Protein AF-A0A5K7YDQ1-F1 (afdb_monomer_lite)

Organism: NCBI:txid571177

Sequence (127 aa):
MKIPTFGQLYQPSHGSIDQVRGNPDLDEERIWSYDAVVEYRRDASHLIQFSLFRTDTRDPIVYGRGDDLVYRPINADRSWRHGVEAISVHPEIGKLGRDQGARKILPPHMDHGMSHRHMADIPRIKF

Structure (mmCIF, N/CA/C/O backbone):
data_AF-A0A5K7YDQ1-F1
#
_entry.id   AF-A0A5K7YDQ1-F1
#
loop_
_atom_site.group_PDB
_atom_site.id
_atom_site.type_symbol
_atom_site.l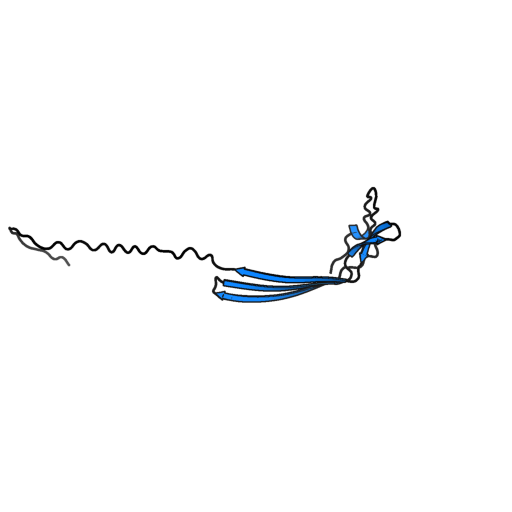abel_atom_id
_atom_site.label_alt_id
_atom_site.label_comp_id
_atom_site.label_asym_id
_atom_site.label_entity_id
_atom_site.label_seq_id
_atom_site.pdbx_PDB_ins_code
_atom_site.Cartn_x
_atom_site.Cartn_y
_atom_site.Cartn_z
_atom_site.occupancy
_atom_site.B_iso_or_equiv
_atom_site.auth_seq_id
_atom_site.auth_comp_id
_atom_site.auth_asym_id
_atom_site.auth_atom_id
_atom_site.pdbx_PDB_model_num
ATOM 1 N N . MET A 1 1 ? -3.662 6.529 -6.344 1.00 83.06 1 MET A N 1
ATOM 2 C CA . MET A 1 1 ? -2.884 6.432 -7.595 1.00 83.06 1 MET A CA 1
ATOM 3 C C . MET A 1 1 ? -1.422 6.632 -7.252 1.00 83.06 1 MET A C 1
ATOM 5 O O . MET A 1 1 ? -1.148 7.446 -6.375 1.00 83.06 1 MET A O 1
ATOM 9 N N . LYS A 1 2 ? -0.513 5.880 -7.869 1.00 92.06 2 LYS A N 1
ATOM 10 C CA . LYS A 1 2 ? 0.927 5.980 -7.628 1.00 92.06 2 LYS A CA 1
ATOM 11 C C . LYS A 1 2 ? 1.665 6.014 -8.964 1.00 92.06 2 LYS A C 1
ATOM 13 O O . LYS A 1 2 ? 1.524 5.113 -9.780 1.00 92.06 2 LYS A O 1
ATOM 18 N N . ILE A 1 3 ? 2.412 7.093 -9.170 1.00 92.88 3 ILE A N 1
ATOM 19 C CA . ILE A 1 3 ? 3.154 7.368 -10.403 1.00 92.88 3 ILE A CA 1
ATOM 20 C C . ILE A 1 3 ? 4.478 6.588 -10.362 1.00 92.88 3 ILE A C 1
ATOM 22 O O . ILE A 1 3 ? 5.077 6.497 -9.279 1.00 92.88 3 ILE A O 1
ATOM 26 N N . PRO A 1 4 ? 4.955 6.040 -11.496 1.00 92.94 4 PRO A N 1
ATOM 27 C CA . PRO A 1 4 ? 6.282 5.450 -11.575 1.00 92.94 4 PRO A CA 1
ATOM 28 C C . PRO A 1 4 ? 7.355 6.430 -11.099 1.00 92.94 4 PRO A C 1
ATOM 30 O O . PRO A 1 4 ? 7.358 7.618 -11.425 1.00 92.94 4 PRO A O 1
ATOM 33 N N . THR A 1 5 ? 8.297 5.934 -10.311 1.00 91.12 5 THR A N 1
ATOM 34 C CA . THR A 1 5 ? 9.434 6.741 -9.862 1.00 91.12 5 THR A CA 1
ATOM 35 C C . THR A 1 5 ? 10.414 6.974 -11.014 1.00 91.12 5 THR A C 1
ATOM 37 O O . THR A 1 5 ? 10.529 6.146 -11.918 1.00 91.12 5 THR A O 1
ATOM 40 N N . PHE A 1 6 ? 11.195 8.059 -10.957 1.00 90.31 6 PHE A N 1
ATOM 41 C CA . PHE A 1 6 ? 12.250 8.327 -11.948 1.00 90.31 6 PHE A CA 1
ATOM 42 C C . PHE A 1 6 ? 13.200 7.132 -12.128 1.00 90.31 6 PHE A C 1
ATOM 44 O O . PHE A 1 6 ? 13.590 6.807 -13.247 1.00 90.31 6 PHE A O 1
ATOM 51 N N . GLY A 1 7 ? 13.519 6.438 -11.030 1.00 87.19 7 GLY A N 1
ATOM 52 C CA . GLY A 1 7 ? 14.345 5.236 -11.063 1.00 87.19 7 GLY A CA 1
ATOM 53 C C . GLY A 1 7 ? 13.714 4.101 -11.873 1.00 87.19 7 GLY A C 1
ATOM 54 O O . GLY A 1 7 ? 14.383 3.488 -12.698 1.00 87.19 7 GLY A O 1
ATOM 55 N N . GLN A 1 8 ? 12.410 3.875 -11.700 1.00 89.81 8 GLN A N 1
ATOM 56 C CA . GLN A 1 8 ? 11.668 2.860 -12.454 1.00 89.81 8 GLN A CA 1
ATOM 57 C C . GLN A 1 8 ? 11.582 3.187 -13.950 1.00 89.81 8 GLN A C 1
ATOM 59 O O . GL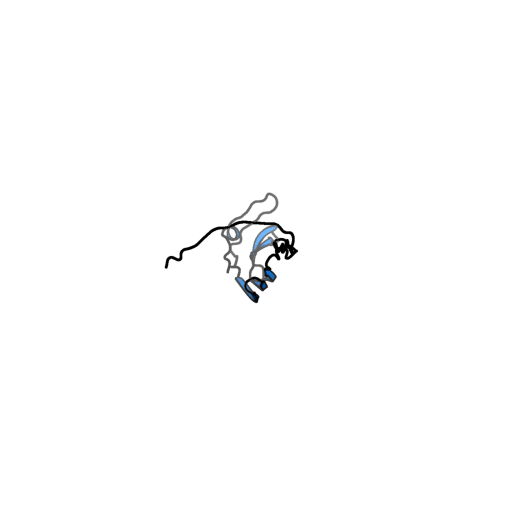N A 1 8 ? 11.617 2.275 -14.769 1.00 89.81 8 GLN A O 1
ATOM 64 N N . LEU A 1 9 ? 11.513 4.468 -14.315 1.00 91.00 9 LEU A N 1
ATOM 65 C CA . LEU A 1 9 ? 11.433 4.886 -15.715 1.00 91.00 9 LEU A CA 1
ATOM 66 C C . LEU A 1 9 ? 12.798 4.858 -16.417 1.00 91.00 9 LEU A C 1
ATOM 68 O O . LEU A 1 9 ? 12.904 4.383 -17.546 1.00 91.00 9 LEU A O 1
ATOM 72 N N . TYR A 1 10 ? 13.853 5.347 -15.754 1.00 86.12 10 TYR A N 1
ATOM 73 C CA . TYR A 1 10 ? 15.088 5.730 -16.448 1.00 86.12 10 TYR A CA 1
ATOM 74 C C . TYR A 1 10 ? 16.383 5.215 -15.832 1.00 86.12 10 TYR A C 1
ATOM 76 O O . TYR A 1 10 ? 17.420 5.333 -16.481 1.00 86.12 10 TYR A O 1
ATOM 84 N N . GLN A 1 11 ? 16.380 4.671 -14.611 1.00 80.81 11 GLN A N 1
ATOM 85 C CA . GLN A 1 11 ? 17.629 4.307 -13.947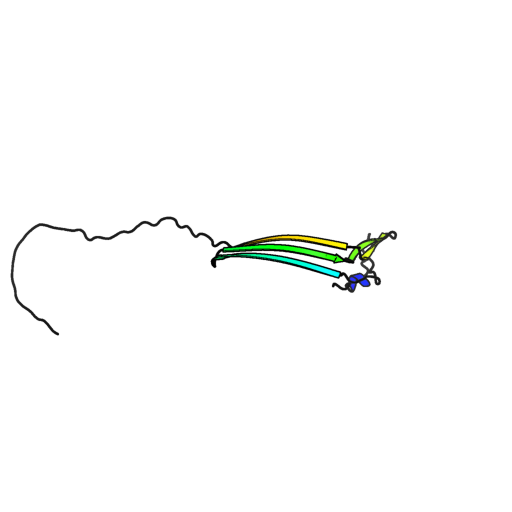 1.00 80.81 11 GLN A CA 1
ATOM 86 C C . GLN A 1 11 ? 17.984 2.838 -14.202 1.00 80.81 11 GLN A C 1
ATOM 88 O O . GLN A 1 11 ? 17.365 1.943 -13.628 1.00 80.81 11 GLN A O 1
ATOM 93 N N . PRO A 1 12 ? 19.011 2.554 -15.020 1.00 72.44 12 PRO A N 1
ATOM 94 C CA . PRO A 1 12 ? 19.613 1.235 -15.033 1.00 72.44 12 PRO A CA 1
ATOM 95 C C . PRO A 1 12 ? 20.447 1.025 -13.763 1.00 72.44 12 PRO A C 1
ATOM 97 O O . PRO A 1 12 ? 21.118 1.945 -13.286 1.00 72.44 12 PRO A O 1
ATOM 100 N N . SER A 1 13 ? 20.474 -0.202 -13.248 1.00 68.31 13 SER A N 1
ATOM 101 C CA . SER A 1 13 ? 21.477 -0.625 -12.265 1.00 68.31 13 SER A CA 1
ATOM 102 C C . SER A 1 13 ? 22.309 -1.756 -12.851 1.00 68.31 13 SER A C 1
ATOM 104 O O . SER A 1 13 ? 21.763 -2.748 -13.335 1.00 68.31 13 SER A O 1
ATOM 106 N N . HIS A 1 14 ? 23.631 -1.608 -12.799 1.00 59.75 14 HIS A N 1
ATOM 107 C CA . HIS A 1 14 ? 24.573 -2.607 -13.289 1.00 59.75 14 HIS A CA 1
ATOM 108 C C . HIS A 1 14 ? 25.031 -3.490 -12.126 1.00 59.75 14 HIS A C 1
ATOM 110 O O . HIS A 1 14 ? 25.906 -3.100 -11.354 1.00 59.75 14 HIS A O 1
ATOM 116 N N . GLY A 1 15 ? 24.427 -4.671 -11.990 1.00 58.00 15 GLY A N 1
ATOM 117 C CA . GLY A 1 15 ? 25.011 -5.775 -11.233 1.00 58.00 15 GLY A CA 1
ATOM 118 C C . GLY A 1 15 ? 25.961 -6.582 -12.122 1.00 58.00 15 GLY A C 1
ATOM 119 O O . GLY A 1 15 ? 25.802 -6.611 -13.340 1.00 58.00 15 GLY A O 1
ATOM 120 N N . SER A 1 16 ? 26.944 -7.263 -11.531 1.00 55.78 16 SER A N 1
ATOM 121 C CA . SER A 1 16 ? 27.913 -8.104 -12.257 1.00 55.78 16 SER A CA 1
ATOM 122 C C . SER A 1 16 ? 27.300 -9.343 -12.931 1.00 55.78 16 SER A C 1
ATOM 124 O O . SER A 1 16 ? 27.983 -10.000 -13.711 1.00 55.78 16 SER A O 1
ATOM 126 N N . ILE A 1 17 ? 26.038 -9.673 -12.625 1.00 61.00 17 ILE A N 1
ATOM 127 C CA . ILE A 1 17 ? 25.342 -10.890 -13.080 1.00 61.00 17 ILE A CA 1
ATOM 128 C C . ILE A 1 17 ? 23.948 -10.573 -13.651 1.00 61.00 17 ILE A C 1
ATOM 130 O O . ILE A 1 17 ? 23.571 -11.157 -14.662 1.00 61.00 17 ILE A O 1
ATOM 134 N N . ASP A 1 18 ? 23.215 -9.612 -13.076 1.00 65.25 18 ASP A N 1
ATOM 135 C CA . ASP A 1 18 ? 21.888 -9.212 -13.555 1.00 65.25 18 ASP A CA 1
ATOM 136 C C . ASP A 1 18 ? 21.870 -7.726 -13.938 1.00 65.25 18 ASP A C 1
ATOM 138 O O . ASP A 1 18 ? 22.126 -6.836 -13.119 1.00 65.25 18 ASP A O 1
ATOM 142 N N . GLN A 1 19 ? 21.568 -7.459 -15.209 1.00 76.62 19 GLN A N 1
ATOM 143 C CA . GLN A 1 19 ? 21.313 -6.106 -15.689 1.00 76.62 19 GLN A CA 1
ATOM 144 C C . GLN A 1 19 ? 19.880 -5.717 -15.339 1.00 76.62 19 GLN A C 1
ATOM 146 O O . GLN A 1 19 ? 18.942 -6.448 -15.662 1.00 76.62 19 GLN A O 1
ATOM 151 N N . VAL A 1 20 ? 19.711 -4.556 -14.709 1.00 81.19 20 VAL A N 1
ATOM 152 C CA . VAL A 1 20 ? 18.396 -3.949 -14.493 1.00 81.19 20 VAL A CA 1
ATOM 153 C C . VAL A 1 20 ? 18.285 -2.710 -15.365 1.00 81.19 20 VAL A C 1
ATOM 155 O O . VAL A 1 20 ? 19.201 -1.884 -15.385 1.00 81.19 20 VAL A O 1
ATOM 158 N N . ARG A 1 21 ? 17.160 -2.554 -16.061 1.00 86.56 21 ARG A N 1
ATOM 159 C CA . ARG A 1 21 ? 16.852 -1.384 -16.885 1.00 86.56 21 ARG A CA 1
ATOM 160 C C . ARG A 1 21 ? 15.545 -0.745 -16.432 1.00 86.56 21 ARG A C 1
ATOM 162 O O . ARG A 1 21 ? 14.616 -1.452 -16.054 1.00 86.56 21 ARG A O 1
ATOM 169 N N . GLY A 1 22 ? 15.477 0.583 -16.506 1.00 88.38 22 GLY A N 1
ATOM 170 C CA . GLY A 1 22 ? 14.209 1.301 -16.409 1.00 88.38 22 GLY A CA 1
ATOM 171 C C . GLY A 1 22 ? 13.291 0.990 -17.595 1.00 88.38 22 GLY A C 1
ATOM 172 O O . GLY A 1 22 ? 13.746 0.493 -18.631 1.00 88.38 22 GLY A O 1
ATOM 173 N N . ASN A 1 23 ? 12.005 1.279 -17.432 1.00 90.88 23 ASN A N 1
ATOM 174 C CA . ASN A 1 23 ? 10.987 1.111 -18.459 1.00 90.88 23 ASN A CA 1
ATOM 175 C C . ASN A 1 23 ? 10.187 2.422 -18.609 1.00 90.88 23 ASN A C 1
ATOM 177 O O . ASN A 1 23 ? 9.399 2.735 -17.717 1.00 90.88 23 ASN A O 1
ATOM 181 N N . PRO A 1 24 ? 10.385 3.202 -19.690 1.00 90.00 24 PRO A N 1
ATOM 182 C CA . PRO A 1 24 ? 9.664 4.458 -19.901 1.00 90.00 24 PRO A CA 1
ATOM 183 C C . PRO A 1 24 ? 8.178 4.252 -20.229 1.00 90.00 24 PRO A C 1
ATOM 185 O O . PRO A 1 24 ? 7.413 5.205 -20.121 1.00 90.00 24 PRO A O 1
ATOM 188 N N . ASP A 1 25 ? 7.773 3.027 -20.576 1.00 92.38 25 ASP A N 1
ATOM 189 C CA . ASP A 1 25 ? 6.400 2.665 -20.944 1.00 92.38 25 ASP A CA 1
ATOM 190 C C . ASP A 1 25 ? 5.558 2.223 -19.729 1.00 92.38 25 ASP A C 1
ATOM 192 O O . ASP A 1 25 ? 4.558 1.528 -19.884 1.00 92.38 25 ASP A O 1
ATOM 196 N N . LEU A 1 26 ? 5.984 2.552 -18.503 1.00 93.19 26 LEU A N 1
ATOM 197 C CA . LEU A 1 26 ? 5.229 2.207 -17.299 1.00 93.19 26 LEU A CA 1
ATOM 198 C C . LEU A 1 26 ? 3.979 3.067 -17.142 1.00 93.19 26 LEU A C 1
ATOM 200 O O . LEU A 1 26 ? 4.053 4.297 -17.106 1.00 93.19 26 LEU A O 1
ATOM 204 N N . ASP A 1 27 ? 2.871 2.390 -16.879 1.00 94.38 27 ASP A N 1
ATOM 205 C CA . ASP A 1 27 ? 1.629 3.009 -16.450 1.00 94.38 27 ASP A CA 1
ATOM 206 C C . ASP A 1 27 ? 1.597 3.240 -14.931 1.00 94.38 27 ASP A C 1
ATOM 208 O O . ASP A 1 27 ? 2.331 2.634 -14.141 1.00 94.38 27 ASP A O 1
ATOM 212 N N . GLU A 1 28 ? 0.710 4.137 -14.513 1.00 94.06 28 GLU A N 1
ATOM 213 C CA . GLU A 1 28 ? 0.472 4.476 -13.111 1.00 94.06 28 GLU A CA 1
ATOM 214 C C . GLU A 1 28 ? -0.297 3.370 -12.375 1.00 94.06 28 GLU A C 1
ATOM 216 O O . GLU A 1 28 ? -1.303 2.854 -12.860 1.00 94.06 28 GLU A O 1
ATOM 221 N N . GLU A 1 29 ? 0.095 3.080 -11.133 1.00 95.56 29 GLU A N 1
ATOM 222 C CA . GLU A 1 29 ? -0.616 2.115 -10.296 1.00 95.56 29 GLU A CA 1
ATOM 223 C C . GLU A 1 29 ? -1.924 2.726 -9.770 1.00 95.56 29 GLU A C 1
ATOM 225 O O . GLU A 1 29 ? -1.952 3.804 -9.148 1.00 95.56 29 GLU A O 1
ATOM 230 N N . ARG A 1 30 ? -3.033 2.003 -9.936 1.00 95.94 30 ARG A N 1
ATOM 231 C CA . ARG A 1 30 ? -4.347 2.405 -9.413 1.00 95.94 30 ARG A CA 1
ATOM 232 C C . ARG A 1 30 ? -4.674 1.585 -8.179 1.00 95.94 30 ARG A C 1
ATOM 234 O O . ARG A 1 30 ? -4.800 0.371 -8.252 1.00 95.94 30 ARG A O 1
ATOM 241 N N . ILE A 1 31 ? -4.829 2.259 -7.044 1.00 95.94 31 ILE A N 1
ATOM 242 C CA . ILE A 1 31 ? -5.054 1.625 -5.742 1.00 95.94 31 ILE A CA 1
ATOM 243 C C . ILE A 1 31 ? -6.411 2.083 -5.213 1.00 95.94 31 ILE A C 1
ATOM 245 O O . ILE A 1 31 ? -6.640 3.291 -5.100 1.00 95.94 31 ILE A O 1
ATOM 249 N N . TRP A 1 32 ? -7.276 1.128 -4.874 1.00 96.56 32 TRP A N 1
ATOM 250 C CA . TRP A 1 32 ? -8.518 1.349 -4.135 1.00 96.56 32 TRP A CA 1
ATOM 251 C C . TRP A 1 32 ? -8.444 0.644 -2.790 1.00 96.56 32 TRP A C 1
ATOM 253 O O . TRP A 1 32 ? -8.106 -0.536 -2.738 1.00 96.56 32 TRP A O 1
ATOM 263 N N . SER A 1 33 ? -8.788 1.356 -1.721 1.00 96.12 33 SER A N 1
ATOM 264 C CA . SER A 1 33 ? -8.841 0.805 -0.369 1.00 96.12 33 SER A CA 1
ATOM 265 C C . SER A 1 33 ? -10.243 0.953 0.203 1.00 96.12 33 SER A C 1
ATOM 267 O O . SER A 1 33 ? -10.902 1.973 -0.004 1.00 96.12 33 SER A O 1
ATOM 269 N N . TYR A 1 34 ? -10.679 -0.087 0.899 1.00 96.44 34 TYR A N 1
ATOM 270 C CA . TYR A 1 34 ? -11.955 -0.189 1.581 1.00 96.44 34 TYR A CA 1
ATOM 271 C C . TYR A 1 34 ? -11.691 -0.618 3.015 1.00 96.44 34 TYR A C 1
ATOM 273 O O . TYR A 1 34 ? -11.051 -1.645 3.245 1.00 96.44 34 TYR A O 1
ATOM 281 N N . ASP A 1 35 ? -12.250 0.131 3.954 1.00 97.12 35 ASP A N 1
ATOM 282 C CA . ASP A 1 35 ? -12.092 -0.111 5.379 1.00 97.12 35 ASP A CA 1
ATOM 283 C C . ASP A 1 35 ? -13.472 -0.084 6.038 1.00 97.12 35 ASP A C 1
ATOM 285 O O . ASP A 1 35 ? -14.282 0.813 5.790 1.00 97.12 35 ASP A O 1
ATOM 289 N N . ALA A 1 36 ? -13.754 -1.085 6.865 1.00 97.62 36 ALA A N 1
ATOM 290 C CA . ALA A 1 36 ? -14.962 -1.165 7.670 1.00 97.62 36 ALA A CA 1
ATOM 291 C C . ALA A 1 36 ? -14.566 -1.363 9.129 1.00 97.62 36 ALA A C 1
ATOM 293 O O . ALA A 1 36 ? -13.894 -2.335 9.466 1.00 97.62 36 ALA A O 1
ATOM 294 N N . VAL A 1 37 ? -14.989 -0.445 9.994 1.00 97.38 37 VAL A N 1
ATOM 295 C CA . VAL A 1 37 ? -14.637 -0.459 11.415 1.00 97.38 37 VAL A CA 1
ATOM 296 C C . VAL A 1 37 ? -15.906 -0.534 12.249 1.00 97.38 37 VAL A C 1
ATOM 298 O O . VAL A 1 37 ? -16.840 0.242 12.052 1.00 97.38 37 VAL A O 1
ATOM 301 N N . VAL A 1 38 ? -15.925 -1.470 13.192 1.00 97.56 38 VAL A N 1
ATOM 302 C CA . VAL A 1 38 ? -16.959 -1.604 14.215 1.00 97.56 38 VAL A CA 1
ATOM 303 C C . VAL A 1 38 ? -16.317 -1.345 15.563 1.00 97.56 38 VAL A C 1
ATOM 305 O O . VAL A 1 38 ? -15.367 -2.020 15.953 1.00 97.56 38 VAL A O 1
ATOM 308 N N . GLU A 1 39 ? -16.858 -0.373 16.282 1.00 96.50 39 GLU A N 1
ATOM 309 C CA . GLU A 1 39 ? -16.415 -0.020 17.621 1.00 96.50 39 GLU A CA 1
ATOM 310 C C . GLU A 1 39 ? -17.516 -0.349 18.633 1.00 96.50 39 GLU A C 1
ATOM 312 O O . GLU A 1 39 ? -18.682 -0.003 18.445 1.00 96.50 39 GLU A O 1
ATOM 317 N N . TYR A 1 40 ? -17.141 -1.018 19.718 1.00 94.06 40 TYR A N 1
ATOM 318 C CA . TYR A 1 40 ? -17.992 -1.302 20.859 1.00 94.06 40 TYR A CA 1
ATOM 319 C C . TYR A 1 40 ? -17.363 -0.728 22.128 1.00 94.06 40 TYR A C 1
ATOM 321 O O . TYR A 1 40 ? -16.263 -1.111 22.532 1.00 94.06 40 TYR A O 1
ATOM 329 N N . ARG A 1 41 ? -18.097 0.176 22.779 1.00 93.69 41 ARG A N 1
ATOM 330 C CA . ARG A 1 41 ? -17.746 0.748 24.081 1.00 93.69 41 ARG A CA 1
ATOM 331 C C . ARG A 1 41 ? -18.767 0.303 25.111 1.00 93.69 41 ARG A C 1
ATOM 333 O O . ARG A 1 41 ? -19.964 0.506 24.917 1.00 93.69 41 ARG A O 1
ATOM 340 N N . ARG A 1 42 ? -18.292 -0.286 26.207 1.00 87.88 42 ARG A N 1
ATOM 341 C CA . ARG A 1 42 ? -19.155 -0.668 27.336 1.00 87.88 42 ARG A CA 1
ATOM 342 C C . ARG A 1 42 ? -19.198 0.417 28.412 1.00 87.88 42 ARG A C 1
ATOM 344 O O . ARG A 1 42 ? -20.253 0.672 28.981 1.00 87.88 42 ARG A O 1
ATOM 351 N N . ASP A 1 43 ? -18.060 1.046 28.673 1.00 86.06 43 ASP A N 1
ATOM 352 C CA . ASP A 1 43 ? -17.874 2.147 29.618 1.00 86.06 43 ASP A CA 1
ATOM 353 C C . ASP A 1 43 ? -16.661 2.992 29.176 1.00 86.06 43 ASP A C 1
ATOM 355 O O . ASP A 1 43 ? -16.115 2.783 28.091 1.00 86.06 43 ASP A O 1
ATOM 359 N N . ALA A 1 44 ? -16.237 3.964 29.988 1.00 81.38 44 ALA A N 1
ATOM 360 C CA . ALA A 1 44 ? -15.086 4.815 29.669 1.00 81.38 44 ALA A CA 1
ATOM 361 C C . ALA A 1 44 ? -13.734 4.069 29.663 1.00 81.38 44 ALA A C 1
ATOM 363 O O . ALA A 1 44 ? -12.722 4.654 29.282 1.00 81.38 44 ALA A O 1
ATOM 364 N N . SER A 1 45 ? -13.694 2.812 30.107 1.00 84.19 45 SER A N 1
ATOM 365 C CA . SER A 1 45 ? -12.468 2.034 30.306 1.00 84.19 45 SER A CA 1
ATOM 366 C C . SER A 1 45 ? -12.365 0.812 29.389 1.00 84.19 45 SER A C 1
ATOM 368 O O . SER A 1 45 ? -11.260 0.317 29.183 1.00 84.19 45 SER A O 1
ATOM 370 N N . HIS A 1 46 ? -13.478 0.342 28.823 1.00 91.00 46 HIS A N 1
ATOM 371 C CA . HIS A 1 46 ? -13.539 -0.834 27.961 1.00 91.00 46 HIS A CA 1
ATOM 372 C C . HIS A 1 46 ? -13.890 -0.459 26.523 1.00 91.00 46 HIS A C 1
ATOM 374 O O . HIS A 1 46 ? -15.017 -0.045 26.224 1.00 91.00 46 HIS A O 1
ATOM 380 N N . LEU A 1 47 ? -12.929 -0.692 25.631 1.00 93.81 47 LEU A N 1
ATOM 381 C CA . LEU A 1 47 ? -13.063 -0.500 24.193 1.00 93.81 47 LEU A CA 1
ATOM 382 C C . LEU A 1 47 ? -12.742 -1.807 23.476 1.00 93.81 47 LEU A C 1
ATOM 384 O O . LEU A 1 47 ? -11.713 -2.433 23.732 1.00 93.81 47 LEU A O 1
ATOM 388 N N . ILE A 1 48 ? -13.600 -2.190 22.541 1.00 95.44 48 ILE A N 1
ATOM 389 C CA . ILE A 1 48 ? -13.322 -3.234 21.562 1.00 95.44 48 ILE A CA 1
ATOM 390 C C . ILE A 1 48 ? -13.540 -2.622 20.188 1.00 95.44 48 ILE A C 1
ATOM 392 O O . ILE A 1 48 ? -14.596 -2.060 19.917 1.00 95.44 48 ILE A O 1
ATOM 396 N N . GLN A 1 49 ? -12.555 -2.740 19.315 1.00 97.25 49 GLN A N 1
ATOM 397 C CA . GLN A 1 49 ? -12.642 -2.289 17.940 1.00 97.25 49 GLN A CA 1
ATOM 398 C C . GLN A 1 49 ? -12.255 -3.441 17.025 1.00 97.25 49 GLN A C 1
ATOM 400 O O . GLN A 1 49 ? -11.229 -4.086 17.224 1.00 97.25 49 GLN A O 1
ATOM 405 N N . PHE A 1 50 ? -13.073 -3.675 16.011 1.00 97.94 50 PHE A N 1
ATOM 406 C CA . PHE A 1 50 ? -12.790 -4.591 14.920 1.00 97.94 50 PHE A CA 1
ATOM 407 C C . PHE A 1 50 ? -12.694 -3.794 13.628 1.00 97.94 50 PHE A C 1
ATOM 409 O O . PHE A 1 50 ? -13.581 -2.997 13.331 1.00 97.94 50 PHE A O 1
ATOM 416 N N . SER A 1 51 ? -11.647 -4.032 12.851 1.00 97.81 51 SER A N 1
ATOM 417 C CA . SER A 1 51 ? -11.428 -3.405 11.551 1.00 97.81 51 SER A CA 1
ATOM 418 C C . SER A 1 51 ? -11.295 -4.493 10.490 1.00 97.81 51 SER A C 1
ATOM 420 O O . SER A 1 51 ? -10.561 -5.457 10.677 1.00 97.81 51 SER A O 1
ATOM 422 N N . LEU A 1 52 ? -11.991 -4.348 9.371 1.00 97.88 52 LEU A N 1
ATOM 423 C CA . LEU A 1 52 ? -11.817 -5.131 8.152 1.00 97.88 52 LEU A CA 1
ATOM 424 C C . LEU A 1 52 ? -11.227 -4.201 7.102 1.00 97.88 52 LEU A C 1
ATOM 426 O O . LEU A 1 52 ? -11.791 -3.135 6.863 1.00 97.88 52 LEU A O 1
ATOM 430 N N . PHE A 1 53 ? -10.144 -4.608 6.454 1.00 97.75 53 PHE A N 1
ATOM 431 C CA . PHE A 1 53 ? -9.520 -3.816 5.401 1.00 97.75 53 PHE A CA 1
ATOM 432 C C . PHE A 1 53 ? -9.355 -4.640 4.130 1.00 97.75 53 PHE A C 1
ATOM 434 O O . PHE A 1 53 ? -9.108 -5.849 4.167 1.00 97.75 53 PHE A O 1
ATOM 441 N N . ARG A 1 54 ? -9.478 -3.978 2.983 1.00 97.19 54 ARG A N 1
ATOM 442 C CA . ARG A 1 54 ? -9.179 -4.533 1.666 1.00 97.19 54 ARG A CA 1
ATOM 443 C C . ARG A 1 54 ? -8.573 -3.458 0.777 1.00 97.19 54 ARG A C 1
ATOM 445 O O . ARG A 1 54 ? -9.114 -2.369 0.657 1.00 97.19 54 ARG A O 1
ATOM 452 N N . THR A 1 55 ? -7.505 -3.805 0.081 1.00 97.62 55 THR A N 1
ATOM 453 C CA . THR A 1 55 ? -6.842 -2.967 -0.911 1.00 97.62 55 THR A CA 1
ATOM 454 C C . THR A 1 55 ? -6.747 -3.733 -2.221 1.00 97.62 55 THR A C 1
ATOM 456 O O . THR A 1 55 ? -6.211 -4.838 -2.255 1.00 97.62 55 THR A O 1
ATOM 459 N N . ASP A 1 56 ? -7.250 -3.153 -3.303 1.00 97.00 56 ASP A N 1
ATOM 460 C CA . ASP A 1 56 ? -7.114 -3.648 -4.668 1.00 97.00 56 ASP A CA 1
ATOM 461 C C . ASP A 1 56 ? -6.176 -2.714 -5.446 1.00 97.00 56 ASP A C 1
ATOM 463 O O . ASP A 1 56 ? -6.446 -1.520 -5.573 1.00 97.00 56 ASP A O 1
ATOM 467 N N . THR A 1 57 ? -5.094 -3.263 -5.995 1.00 96.81 57 THR A N 1
ATOM 468 C CA . THR A 1 57 ? -4.120 -2.549 -6.827 1.00 96.81 57 THR A CA 1
ATOM 469 C C . THR A 1 57 ? -4.182 -3.086 -8.253 1.00 96.81 57 THR A C 1
ATOM 471 O O . THR A 1 57 ? -3.910 -4.266 -8.483 1.00 96.81 57 THR A O 1
ATOM 474 N N . ARG A 1 58 ? -4.527 -2.230 -9.213 1.00 96.62 58 ARG A N 1
ATOM 475 C CA . ARG A 1 58 ? -4.388 -2.490 -10.651 1.00 96.62 58 ARG A CA 1
ATOM 476 C C . ARG A 1 58 ? -3.095 -1.896 -11.179 1.00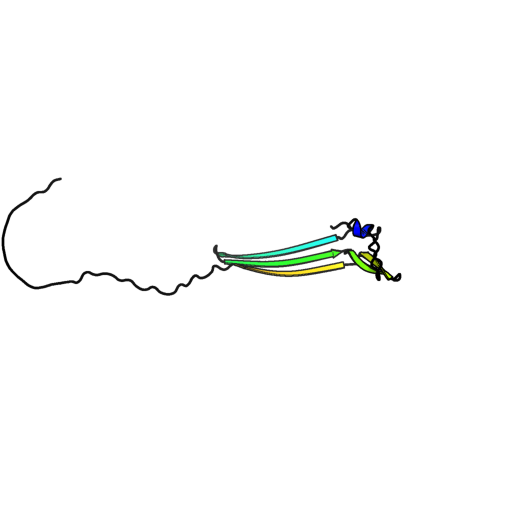 96.62 58 ARG A C 1
ATOM 478 O O . ARG A 1 58 ? -2.622 -0.888 -10.647 1.00 96.62 58 ARG A O 1
ATOM 485 N N . ASP A 1 59 ? -2.565 -2.552 -12.201 1.00 95.94 59 ASP A N 1
ATOM 486 C CA . ASP A 1 59 ? -1.316 -2.191 -12.859 1.00 95.94 59 ASP A CA 1
ATOM 487 C C . ASP A 1 59 ? -0.103 -2.120 -11.902 1.00 95.94 59 ASP A C 1
ATOM 489 O O . ASP A 1 59 ? 0.741 -1.241 -12.093 1.00 95.94 59 ASP A O 1
ATOM 493 N N . PRO A 1 60 ? 0.015 -2.975 -10.847 1.00 95.75 60 PRO A N 1
ATOM 494 C CA . PRO A 1 60 ? 1.131 -2.885 -9.910 1.00 95.75 60 PRO A CA 1
ATOM 495 C C . PRO A 1 60 ? 2.479 -3.010 -10.622 1.00 95.75 60 PRO A C 1
ATOM 497 O O . PRO A 1 60 ? 2.680 -3.915 -11.435 1.00 95.75 60 PRO A O 1
ATOM 500 N N . ILE A 1 61 ? 3.424 -2.144 -10.262 1.00 94.19 61 ILE A N 1
ATOM 501 C CA . ILE A 1 61 ? 4.765 -2.139 -10.845 1.00 94.19 61 ILE A CA 1
ATOM 502 C C . ILE A 1 61 ? 5.613 -3.186 -10.122 1.00 94.19 61 ILE A C 1
ATOM 504 O O . ILE A 1 61 ? 6.001 -3.009 -8.964 1.00 94.19 61 ILE A O 1
ATOM 508 N N . VAL A 1 62 ? 5.930 -4.274 -10.822 1.00 93.31 62 VAL A N 1
ATOM 509 C CA . VAL A 1 62 ? 6.752 -5.386 -10.325 1.00 93.31 62 VAL A CA 1
ATOM 510 C C . VAL A 1 62 ? 8.022 -5.528 -11.155 1.00 93.31 62 VAL A C 1
ATOM 512 O O . VAL A 1 62 ? 8.037 -5.194 -12.335 1.00 93.31 62 VAL A O 1
ATOM 515 N N . TYR A 1 63 ? 9.101 -6.034 -10.558 1.00 90.50 63 TYR A N 1
ATOM 516 C CA . TYR A 1 63 ? 10.317 -6.347 -11.310 1.00 90.50 63 TYR A CA 1
ATOM 517 C C . TYR A 1 63 ? 10.221 -7.757 -11.882 1.00 90.50 63 TYR A C 1
ATOM 519 O O . TYR A 1 63 ? 10.181 -8.735 -11.136 1.00 90.50 63 TYR A O 1
ATOM 527 N N . GLY A 1 64 ? 10.192 -7.845 -13.209 1.00 88.75 64 GLY A N 1
ATOM 528 C CA . GLY A 1 64 ? 10.209 -9.100 -13.953 1.00 88.75 64 GLY A CA 1
ATOM 529 C C . GLY A 1 64 ? 11.496 -9.243 -14.760 1.00 88.75 64 GLY A C 1
ATOM 530 O O . GLY A 1 64 ? 12.081 -8.245 -15.188 1.00 88.75 64 GLY A O 1
ATOM 531 N N . ARG A 1 65 ? 11.937 -10.486 -14.977 1.00 89.19 65 ARG A N 1
ATOM 532 C CA . ARG A 1 65 ? 13.024 -10.798 -15.914 1.00 89.19 65 ARG A CA 1
ATOM 533 C C . ARG A 1 65 ? 12.429 -11.042 -17.297 1.00 89.19 65 ARG A C 1
ATOM 535 O O . ARG A 1 65 ? 11.551 -11.890 -17.423 1.00 89.19 65 ARG A O 1
ATOM 542 N N . GLY A 1 66 ? 12.890 -10.297 -18.299 1.00 84.50 66 GLY A N 1
ATOM 543 C CA . GLY A 1 66 ? 12.523 -10.538 -19.696 1.00 84.50 66 GLY A CA 1
ATOM 544 C C . GLY A 1 66 ? 13.306 -11.698 -20.319 1.00 84.50 66 GLY A C 1
ATOM 545 O O . GLY A 1 66 ? 14.291 -12.173 -19.748 1.00 84.50 66 GLY A O 1
ATOM 546 N N . ASP A 1 67 ? 12.906 -12.108 -21.523 1.00 87.38 67 ASP A N 1
ATOM 547 C CA . ASP A 1 67 ? 13.579 -13.167 -22.299 1.00 87.38 67 ASP A CA 1
ATOM 548 C C . ASP A 1 67 ? 15.016 -12.798 -22.709 1.00 87.38 67 ASP A C 1
ATOM 550 O O . ASP A 1 67 ? 15.842 -13.665 -22.984 1.00 87.38 67 ASP A O 1
ATOM 554 N N . ASP A 1 68 ? 15.345 -11.506 -22.697 1.00 86.62 68 ASP A N 1
ATOM 555 C CA . ASP A 1 68 ? 16.698 -10.977 -22.895 1.00 86.62 68 ASP A CA 1
ATOM 556 C C . ASP A 1 68 ? 17.563 -11.018 -21.624 1.00 86.62 68 ASP A C 1
ATOM 558 O O . ASP A 1 68 ? 18.650 -10.444 -21.585 1.00 86.62 68 ASP A O 1
ATOM 562 N N . LEU A 1 69 ? 17.080 -11.695 -20.577 1.00 84.56 69 LEU A N 1
ATOM 563 C CA . LEU A 1 69 ? 17.715 -11.840 -19.271 1.00 84.56 69 LEU A CA 1
ATOM 564 C C . LEU A 1 69 ? 17.901 -10.524 -18.500 1.00 84.56 69 LEU A C 1
ATOM 566 O O . LEU A 1 69 ? 18.539 -10.550 -17.442 1.00 84.56 69 LEU A O 1
ATOM 570 N N . VAL A 1 70 ? 17.305 -9.422 -18.967 1.00 85.25 70 VAL A N 1
ATOM 571 C CA . VAL A 1 70 ? 17.327 -8.107 -18.316 1.00 85.25 70 VAL A CA 1
ATOM 572 C C . VAL A 1 70 ? 16.111 -7.960 -17.405 1.00 85.25 70 VAL A C 1
ATOM 574 O O . VAL A 1 70 ? 14.962 -8.143 -17.822 1.00 85.25 70 VAL A O 1
ATOM 577 N N . TYR A 1 71 ? 16.357 -7.583 -16.153 1.00 89.25 71 TYR A N 1
ATOM 578 C CA . TYR A 1 71 ? 15.306 -7.224 -15.211 1.00 89.25 71 TYR A CA 1
ATOM 579 C C . TYR A 1 71 ? 14.775 -5.827 -15.514 1.00 89.25 71 TYR A C 1
ATOM 581 O O . TYR A 1 71 ? 15.541 -4.879 -15.677 1.00 89.25 71 TYR A O 1
ATOM 589 N N . ARG A 1 72 ? 13.454 -5.676 -15.562 1.00 90.38 72 ARG A N 1
ATOM 590 C CA . ARG A 1 72 ? 12.813 -4.371 -15.742 1.00 90.38 72 ARG A CA 1
ATOM 591 C C . ARG A 1 72 ? 11.526 -4.278 -14.926 1.00 90.38 72 ARG A C 1
ATOM 593 O O . ARG A 1 72 ? 10.889 -5.307 -14.681 1.00 90.38 72 ARG A O 1
ATOM 600 N N . PRO A 1 73 ? 11.132 -3.073 -14.499 1.00 93.19 73 PRO A N 1
ATOM 601 C CA . PRO A 1 73 ? 9.806 -2.866 -13.952 1.00 93.19 73 PRO A CA 1
ATOM 602 C C . PRO A 1 73 ? 8.753 -3.025 -15.061 1.00 93.19 73 PRO A C 1
ATOM 604 O O . PRO A 1 73 ? 8.918 -2.516 -16.172 1.00 93.19 73 PRO A O 1
ATOM 607 N N . ILE A 1 74 ? 7.671 -3.735 -14.753 1.00 93.69 74 ILE A N 1
ATOM 608 C CA . ILE A 1 74 ? 6.517 -3.963 -15.631 1.00 93.69 74 ILE A CA 1
ATOM 609 C C . ILE A 1 74 ? 5.219 -3.750 -14.849 1.00 93.69 74 ILE A C 1
ATOM 611 O O . ILE A 1 74 ? 5.181 -4.012 -13.644 1.00 93.69 74 ILE A O 1
ATOM 615 N N . ASN A 1 75 ? 4.155 -3.323 -15.527 1.00 95.69 75 ASN A N 1
ATOM 616 C CA . ASN A 1 75 ? 2.807 -3.343 -14.965 1.00 95.69 75 ASN A CA 1
ATOM 617 C C . ASN A 1 75 ? 2.275 -4.782 -15.010 1.00 95.69 75 ASN A C 1
ATOM 619 O O . ASN A 1 75 ? 2.086 -5.356 -16.081 1.00 95.69 75 ASN A O 1
ATOM 623 N N . ALA A 1 76 ? 2.074 -5.392 -13.844 1.00 92.81 76 ALA A N 1
ATOM 624 C CA . ALA A 1 76 ? 1.322 -6.639 -13.734 1.00 92.81 76 ALA A CA 1
ATOM 625 C C . ALA A 1 76 ? -0.188 -6.349 -13.721 1.00 92.81 76 ALA A C 1
ATOM 627 O O . ALA A 1 76 ? -0.595 -5.224 -13.481 1.00 92.81 76 ALA A O 1
ATOM 628 N N . ASP A 1 77 ? -1.029 -7.358 -13.950 1.00 94.56 77 ASP A N 1
ATOM 629 C CA . ASP A 1 77 ? -2.483 -7.167 -14.104 1.00 94.56 77 ASP A CA 1
ATOM 630 C C . ASP A 1 77 ? -3.157 -6.624 -12.824 1.00 94.56 77 ASP A C 1
ATOM 632 O O . ASP A 1 77 ? -3.679 -5.505 -12.768 1.00 94.56 77 ASP A O 1
ATOM 636 N N . ARG A 1 78 ? -3.123 -7.403 -11.736 1.00 93.88 78 ARG A N 1
ATOM 637 C CA . ARG A 1 78 ? -3.795 -7.032 -10.487 1.00 93.88 78 ARG A CA 1
ATOM 638 C C . ARG A 1 78 ? -3.164 -7.696 -9.274 1.00 93.88 78 ARG A C 1
ATOM 640 O O . ARG A 1 78 ? -2.748 -8.849 -9.315 1.00 93.88 78 ARG A O 1
ATOM 647 N N . SER A 1 79 ? -3.181 -6.989 -8.151 1.00 95.25 79 SER A N 1
ATOM 648 C CA . SER A 1 79 ? -2.930 -7.558 -6.828 1.00 95.25 79 SER A CA 1
ATOM 649 C C . SER A 1 79 ? -3.975 -7.064 -5.833 1.00 95.25 79 SER A C 1
ATOM 651 O O . SER A 1 79 ? -4.579 -6.009 -6.021 1.00 95.25 79 SER A O 1
ATOM 653 N N . TRP A 1 80 ? -4.231 -7.837 -4.781 1.00 95.81 80 TRP A N 1
ATOM 654 C CA . TRP A 1 80 ? -5.104 -7.409 -3.694 1.00 95.81 80 TRP A CA 1
ATOM 655 C C . TRP A 1 80 ? -4.541 -7.860 -2.347 1.00 95.81 80 TRP A C 1
ATOM 657 O O . TRP A 1 80 ? -3.801 -8.840 -2.262 1.00 95.81 80 TRP A O 1
ATOM 667 N N . ARG A 1 81 ? -4.878 -7.124 -1.290 1.00 96.31 81 ARG A N 1
ATOM 668 C CA . ARG A 1 81 ? -4.574 -7.450 0.107 1.00 96.31 81 ARG A CA 1
ATOM 669 C C . ARG A 1 81 ? -5.836 -7.254 0.928 1.00 96.31 81 ARG A C 1
ATOM 671 O O . ARG A 1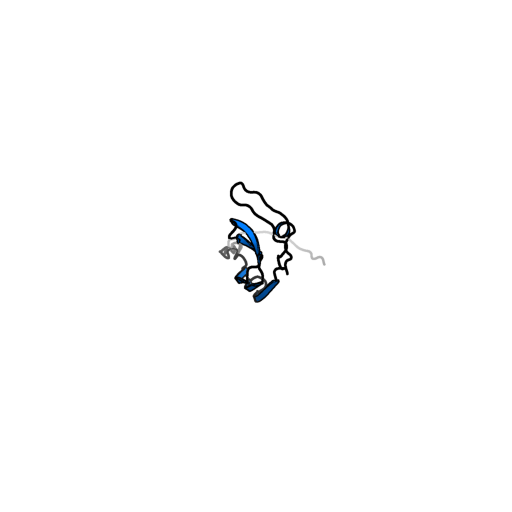 81 ? -6.576 -6.315 0.675 1.00 96.31 81 ARG A O 1
ATOM 678 N N . HIS A 1 82 ? -6.101 -8.126 1.886 1.00 97.44 82 HIS A N 1
ATOM 679 C CA . HIS A 1 82 ? -7.162 -7.910 2.861 1.00 97.44 82 HIS A CA 1
ATOM 680 C C . HIS A 1 82 ? -6.720 -8.397 4.228 1.00 97.44 82 HIS A C 1
ATOM 682 O O . HIS A 1 82 ? -5.751 -9.151 4.338 1.00 97.44 82 HIS A O 1
ATOM 688 N N . GLY A 1 83 ? -7.457 -8.010 5.253 1.00 97.69 83 GLY A N 1
ATOM 689 C CA . GLY A 1 83 ? -7.245 -8.537 6.582 1.00 97.69 83 GLY A CA 1
ATOM 690 C C . GLY A 1 83 ? -8.255 -8.016 7.579 1.00 97.69 83 GLY A C 1
ATOM 691 O O . GLY A 1 83 ? -9.198 -7.294 7.246 1.00 97.69 83 GLY A O 1
ATOM 692 N N . VAL A 1 84 ? -8.043 -8.455 8.810 1.00 97.69 84 VAL A N 1
ATOM 693 C CA . VAL A 1 84 ? -8.859 -8.118 9.965 1.00 97.69 84 VAL A CA 1
ATOM 694 C C . VAL A 1 84 ? -7.918 -7.684 11.074 1.00 97.69 84 VAL A C 1
ATOM 696 O O . VAL A 1 84 ? -6.901 -8.336 11.306 1.00 97.69 84 VAL A O 1
ATOM 699 N N . GLU A 1 85 ? -8.270 -6.6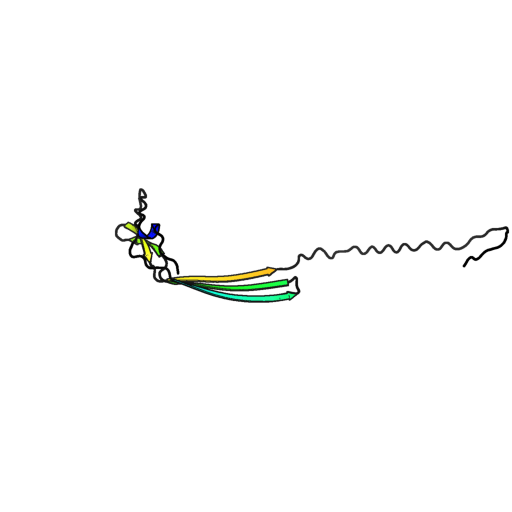19 11.775 1.00 97.62 85 GLU A N 1
ATOM 700 C CA . GLU A 1 85 ? -7.588 -6.165 12.980 1.00 97.62 85 GLU A CA 1
ATOM 701 C C . GLU A 1 85 ? -8.586 -6.121 14.135 1.00 97.62 85 GLU A C 1
ATOM 703 O O . GLU A 1 85 ? -9.762 -5.801 13.950 1.00 97.62 85 GLU A O 1
ATOM 708 N N . ALA A 1 86 ? -8.120 -6.455 15.335 1.00 96.31 86 ALA A N 1
ATOM 709 C CA . ALA A 1 86 ? -8.902 -6.357 16.557 1.00 96.31 86 ALA A CA 1
ATOM 710 C C . ALA A 1 86 ? -8.068 -5.643 17.618 1.00 96.31 86 ALA A C 1
ATOM 712 O O . ALA A 1 86 ? -6.968 -6.080 17.956 1.00 96.31 86 ALA A O 1
ATOM 713 N N . ILE A 1 87 ? -8.598 -4.547 18.142 1.00 95.94 87 ILE A N 1
ATOM 714 C CA . ILE A 1 87 ? -7.998 -3.785 19.230 1.00 95.94 87 ILE A CA 1
ATOM 715 C C . ILE A 1 87 ? -8.919 -3.920 20.425 1.00 95.94 87 ILE A C 1
ATOM 717 O O . ILE A 1 87 ? -10.133 -3.749 20.316 1.00 95.94 87 ILE A O 1
ATOM 721 N N . SER A 1 88 ? -8.342 -4.213 21.583 1.00 93.50 88 SER A N 1
ATOM 722 C CA . SER A 1 88 ? -9.099 -4.216 22.817 1.00 93.50 88 SER A CA 1
ATOM 723 C C . SER A 1 88 ? -8.329 -3.524 23.922 1.00 93.50 88 SER A C 1
ATOM 725 O O . SER A 1 88 ? -7.188 -3.874 24.218 1.00 93.50 88 SER A O 1
ATOM 727 N N . VAL A 1 89 ? -8.972 -2.529 24.521 1.00 93.25 89 VAL A N 1
ATOM 728 C CA . VAL A 1 89 ? -8.459 -1.798 25.672 1.00 93.25 89 VAL A CA 1
ATOM 729 C C . VAL A 1 89 ? -9.251 -2.251 26.884 1.00 93.25 89 VAL A C 1
ATOM 731 O O . VAL A 1 89 ? -10.480 -2.160 26.903 1.00 93.25 89 VAL A O 1
ATOM 734 N N . HIS A 1 90 ? -8.525 -2.739 27.883 1.00 85.75 90 HIS A N 1
ATOM 735 C CA . HIS A 1 90 ? -9.059 -3.116 29.182 1.00 85.75 90 HIS A CA 1
ATOM 736 C C . HIS A 1 90 ? -8.263 -2.385 30.265 1.00 85.75 90 HIS A C 1
ATOM 738 O O . HIS A 1 90 ? -7.038 -2.284 30.144 1.00 85.75 90 HIS A O 1
ATOM 744 N N . PRO A 1 91 ? -8.914 -1.901 31.332 1.00 83.38 91 PRO A N 1
ATOM 745 C CA . PRO A 1 91 ? -8.197 -1.366 32.475 1.00 83.38 91 PRO A CA 1
ATOM 746 C C . PRO A 1 91 ? -7.454 -2.501 33.194 1.00 83.38 91 PRO A C 1
ATOM 748 O O . PRO A 1 91 ? -8.001 -3.588 33.394 1.00 83.38 91 PRO A O 1
ATOM 751 N N . GLU A 1 92 ? -6.214 -2.252 33.621 1.00 77.12 92 GLU A N 1
ATOM 752 C CA . GLU A 1 92 ? -5.532 -3.150 34.554 1.00 77.12 92 GLU A CA 1
ATOM 753 C C . GLU A 1 92 ? -6.333 -3.219 35.860 1.00 77.12 92 GLU A C 1
ATOM 755 O O . GLU A 1 92 ? -6.516 -2.218 36.557 1.00 77.12 92 GLU A O 1
ATOM 760 N N . ILE A 1 93 ? -6.806 -4.414 36.219 1.00 62.78 93 ILE A N 1
ATOM 761 C CA . ILE A 1 93 ? -7.389 -4.651 37.539 1.00 62.78 93 ILE A CA 1
ATOM 762 C C . ILE A 1 93 ? -6.236 -4.678 38.548 1.00 62.78 93 ILE A C 1
ATOM 764 O O . ILE A 1 93 ? -5.646 -5.721 38.836 1.00 62.78 93 ILE A O 1
ATOM 768 N N . GLY A 1 94 ? -5.920 -3.513 39.110 1.00 52.53 94 GLY A N 1
ATOM 769 C CA . GLY A 1 94 ? -5.140 -3.405 40.334 1.00 52.53 94 GLY A CA 1
ATOM 770 C C . GLY A 1 94 ? -5.853 -4.147 41.466 1.00 52.53 94 GLY A C 1
ATOM 771 O O . GLY A 1 94 ? -6.832 -3.658 42.015 1.00 52.53 94 GLY A O 1
ATOM 772 N N . LYS A 1 95 ? -5.373 -5.362 41.756 1.00 51.53 95 LYS A N 1
ATOM 773 C CA . LYS A 1 95 ? -5.574 -6.187 42.962 1.00 51.53 95 LYS A CA 1
ATOM 774 C C . LYS A 1 95 ? -6.590 -5.637 43.980 1.00 51.53 95 LYS A C 1
ATOM 776 O O . LYS A 1 95 ? -6.214 -5.014 44.971 1.00 51.53 95 LYS A O 1
ATOM 781 N N . LEU A 1 96 ? -7.864 -5.998 43.829 1.00 50.12 96 LEU A N 1
ATOM 782 C CA . LEU A 1 96 ? -8.793 -6.003 44.959 1.00 50.12 96 LEU A CA 1
ATOM 783 C C . LEU A 1 96 ? -8.485 -7.243 45.816 1.00 50.12 96 LEU A C 1
ATOM 785 O O . LEU A 1 96 ? -9.011 -8.330 45.589 1.00 50.12 96 LEU A O 1
ATOM 789 N N . GLY A 1 97 ? -7.571 -7.088 46.773 1.00 40.78 97 GLY A N 1
ATOM 790 C CA . GLY A 1 97 ? -7.134 -8.155 47.666 1.00 40.78 97 GLY A CA 1
ATOM 791 C C . GLY A 1 97 ? -6.738 -7.629 49.040 1.00 40.78 97 GLY A C 1
ATOM 792 O O . GLY A 1 97 ? -5.574 -7.342 49.264 1.00 40.78 97 GLY A O 1
ATOM 793 N N . ARG A 1 98 ? -7.735 -7.582 49.934 1.00 46.16 98 ARG A N 1
ATOM 794 C CA . ARG A 1 98 ? -7.654 -7.622 51.408 1.00 46.16 98 ARG A CA 1
ATOM 795 C C . ARG A 1 98 ? -6.695 -6.641 52.094 1.00 46.16 98 ARG A C 1
ATOM 797 O O . ARG A 1 98 ? -5.544 -6.968 52.337 1.00 46.16 98 ARG A O 1
ATOM 804 N N . ASP A 1 99 ? -7.280 -5.584 52.648 1.00 46.22 99 ASP A N 1
ATOM 805 C CA . ASP A 1 99 ? -6.962 -5.226 54.031 1.00 46.22 99 ASP A CA 1
ATOM 806 C C . ASP A 1 99 ? -8.266 -4.925 54.790 1.00 46.22 99 ASP A C 1
ATOM 808 O O . ASP A 1 99 ? -8.708 -3.789 54.956 1.00 46.22 99 ASP A O 1
ATOM 812 N N . GLN A 1 100 ? -8.958 -6.000 55.190 1.00 41.84 100 GLN A N 1
ATOM 813 C CA . GLN A 1 100 ? -9.873 -5.918 56.323 1.00 41.84 100 GLN A CA 1
ATOM 814 C C . GLN A 1 100 ? -9.010 -5.827 57.579 1.00 41.84 100 GLN A C 1
ATOM 816 O O . GLN A 1 100 ? -8.519 -6.829 58.087 1.00 41.84 100 GLN A O 1
ATOM 821 N N . GLY A 1 101 ? -8.851 -4.608 58.075 1.00 38.00 101 GLY A N 1
ATOM 822 C CA . GLY A 1 101 ? -8.154 -4.316 59.317 1.00 38.00 101 GLY A CA 1
ATOM 823 C C . GLY A 1 101 ? -8.769 -3.114 60.011 1.00 38.00 101 GLY A C 1
ATOM 824 O O . GLY A 1 101 ? -8.055 -2.215 60.441 1.00 38.00 101 GLY A O 1
ATOM 825 N N . ALA A 1 102 ? -10.101 -3.074 60.107 1.00 47.06 102 ALA A N 1
ATOM 826 C CA . ALA A 1 102 ? -10.813 -2.145 60.971 1.00 47.06 102 ALA A CA 1
ATOM 827 C C . ALA A 1 102 ? -10.414 -2.388 62.439 1.00 47.06 102 ALA A C 1
ATOM 829 O O . ALA A 1 102 ? -11.107 -3.077 63.186 1.00 47.06 102 ALA A O 1
ATOM 830 N N . ARG A 1 103 ? -9.295 -1.806 62.887 1.00 40.75 103 ARG A N 1
ATOM 831 C CA . ARG A 1 103 ? -9.037 -1.595 64.313 1.00 40.75 103 ARG A CA 1
ATOM 832 C C . ARG A 1 103 ? -9.898 -0.429 64.774 1.00 40.75 103 ARG A C 1
ATOM 834 O O . ARG A 1 103 ? -9.475 0.721 64.816 1.00 40.75 103 ARG A O 1
ATOM 841 N N . LYS A 1 104 ? -11.134 -0.762 65.139 1.00 46.19 104 LYS A N 1
ATOM 842 C CA . LYS A 1 104 ? -11.954 0.041 66.040 1.00 46.19 104 LYS A CA 1
ATOM 843 C C . LYS A 1 104 ? -11.234 0.036 67.394 1.00 46.19 104 LYS A C 1
ATOM 845 O O . LYS A 1 104 ? -11.341 -0.928 68.145 1.00 46.19 104 LYS A O 1
ATOM 850 N N . ILE A 1 105 ? -10.432 1.062 67.675 1.00 47.97 105 ILE A N 1
ATOM 851 C CA . ILE A 1 105 ? -9.882 1.275 69.017 1.00 47.97 105 ILE A CA 1
ATOM 852 C C . ILE A 1 105 ? -11.053 1.761 69.876 1.00 47.97 105 ILE A C 1
ATOM 854 O O . ILE A 1 105 ? -11.365 2.947 69.914 1.00 47.97 105 ILE A O 1
ATOM 858 N N . LEU A 1 106 ? -11.768 0.819 70.492 1.00 50.31 106 LEU A N 1
ATOM 859 C CA . LEU A 1 106 ? -12.619 1.111 71.641 1.00 50.31 106 LEU A CA 1
ATOM 860 C C . LEU A 1 106 ? -11.689 1.307 72.851 1.00 50.31 106 LEU A C 1
ATOM 862 O O . LEU A 1 106 ? -10.818 0.458 73.061 1.00 50.31 106 LEU A O 1
ATOM 866 N N . PRO A 1 107 ? -11.835 2.373 73.654 1.00 48.84 107 PRO A N 1
ATOM 867 C CA . PRO A 1 107 ? -11.114 2.461 74.916 1.00 48.84 107 PRO A CA 1
ATOM 868 C C . PRO A 1 107 ? -11.622 1.377 75.886 1.00 48.84 107 PRO A C 1
ATOM 870 O O . PRO A 1 107 ? -12.814 1.050 75.868 1.00 48.84 107 PRO A O 1
ATOM 873 N N . PRO A 1 108 ? -10.746 0.801 76.729 1.00 49.00 108 PRO A N 1
ATOM 874 C CA . PRO A 1 108 ? -11.158 -0.186 77.710 1.00 49.00 108 PRO A CA 1
ATOM 875 C C . PRO A 1 108 ? -12.051 0.465 78.769 1.00 49.00 108 PRO A C 1
ATOM 877 O O . PRO A 1 108 ? -11.678 1.431 79.432 1.00 49.00 108 PRO A O 1
ATOM 880 N N . HIS A 1 109 ? -13.238 -0.112 78.915 1.00 42.62 109 HIS A N 1
ATOM 881 C CA . HIS A 1 109 ? -14.142 0.087 80.035 1.00 42.62 109 HIS A CA 1
ATOM 882 C C . HIS A 1 109 ? -13.439 -0.452 81.294 1.00 42.62 109 HIS A C 1
ATOM 884 O O . HIS A 1 109 ? -13.302 -1.664 81.449 1.00 42.62 109 HIS A O 1
ATOM 890 N N . MET A 1 110 ? -12.943 0.429 82.163 1.00 40.44 110 MET A N 1
ATOM 891 C CA . MET A 1 110 ? -12.578 0.065 83.532 1.00 40.44 110 MET A CA 1
ATOM 892 C C . MET A 1 110 ? -13.669 0.585 84.448 1.00 40.44 110 MET A C 1
ATOM 894 O O . MET A 1 110 ? -13.882 1.791 84.547 1.00 40.44 110 MET A O 1
ATOM 898 N N . ASP A 1 111 ? -14.367 -0.348 85.080 1.00 39.06 111 ASP A N 1
ATOM 899 C CA . ASP A 1 111 ? -15.304 -0.059 86.145 1.00 39.06 111 ASP A CA 1
ATOM 900 C C . ASP A 1 111 ? -14.861 -0.799 87.416 1.00 39.06 111 ASP A C 1
ATOM 902 O O . ASP A 1 111 ? -14.364 -1.924 87.353 1.00 39.06 111 ASP A O 1
ATOM 906 N N . HIS A 1 112 ? -15.100 -0.118 88.536 1.00 38.44 112 HIS A N 1
ATOM 907 C CA . HIS A 1 112 ? -15.002 -0.507 89.945 1.00 38.44 112 HIS A CA 1
ATOM 908 C C . HIS A 1 112 ? -13.655 -0.406 90.675 1.00 38.44 112 HIS A C 1
ATOM 910 O O . HIS A 1 112 ? -12.762 -1.236 90.539 1.00 38.44 112 HIS A O 1
ATOM 916 N N . GLY A 1 113 ? -13.630 0.524 91.643 1.00 32.81 113 GLY A N 1
ATOM 917 C CA . GLY A 1 113 ? -12.955 0.277 92.919 1.00 32.81 113 GLY A CA 1
ATOM 918 C C . GLY A 1 113 ? -12.466 1.502 93.688 1.00 32.81 113 GLY A C 1
ATOM 919 O O . GLY A 1 113 ? -11.279 1.772 93.672 1.00 32.81 113 GLY A O 1
ATOM 920 N N . MET A 1 114 ? -13.390 2.179 94.384 1.00 32.44 114 MET A N 1
ATOM 921 C CA . MET A 1 114 ? -13.245 2.944 95.643 1.00 32.44 114 MET A CA 1
ATOM 922 C C . MET A 1 114 ? -11.943 3.715 95.963 1.00 32.44 114 MET A C 1
ATOM 924 O O . MET A 1 114 ? -10.879 3.129 96.111 1.00 32.44 114 MET A O 1
ATOM 928 N N . SER A 1 115 ? -12.087 4.985 96.371 1.00 38.00 115 SER A N 1
ATOM 929 C CA . SER A 1 115 ? -11.878 5.412 97.776 1.00 38.00 115 SER A CA 1
ATOM 930 C C . SER A 1 115 ? -11.599 6.920 97.905 1.00 38.00 115 SER A C 1
ATOM 932 O O . SER A 1 115 ? -10.621 7.442 97.389 1.00 38.00 115 SER A O 1
ATOM 934 N N . HIS A 1 116 ? -12.474 7.569 98.675 1.00 36.72 116 HIS A N 1
ATOM 935 C CA . HIS A 1 116 ? -12.253 8.711 99.569 1.00 36.72 116 HIS A CA 1
ATOM 936 C C . HIS A 1 116 ? -11.645 10.060 99.105 1.00 36.72 116 HIS A C 1
ATOM 938 O O . HIS A 1 116 ? -10.442 10.225 98.970 1.00 36.72 116 HIS A O 1
ATOM 944 N N . ARG A 1 117 ? -12.526 11.068 99.264 1.00 40.81 117 ARG A N 1
ATOM 945 C CA . ARG A 1 117 ? -12.401 12.304 100.080 1.00 40.81 117 ARG A CA 1
ATOM 946 C C . ARG A 1 117 ? -12.027 13.631 99.397 1.00 40.81 117 ARG A C 1
ATOM 948 O O . ARG A 1 117 ? -11.005 13.761 98.748 1.00 40.81 117 ARG A O 1
ATOM 955 N N . HIS A 1 118 ? -12.829 14.619 99.827 1.00 37.81 118 HIS A N 1
ATOM 956 C CA . HIS A 1 118 ? -12.584 16.062 99.998 1.00 37.81 118 HIS A CA 1
ATOM 957 C C . HIS A 1 118 ? -12.673 16.933 98.736 1.00 37.81 118 HIS A C 1
ATOM 959 O O . HIS A 1 118 ? -11.909 16.785 97.799 1.00 37.81 118 HIS A O 1
ATOM 965 N N . MET A 1 119 ? -13.770 17.694 98.611 1.00 33.50 119 MET A N 1
ATOM 966 C CA . MET A 1 119 ? -13.972 19.082 99.098 1.00 33.50 119 MET A CA 1
ATOM 967 C C . MET A 1 119 ? -13.277 20.115 98.204 1.00 33.50 119 MET A C 1
ATOM 969 O O . MET A 1 119 ? -12.063 20.254 98.273 1.00 33.50 119 MET A O 1
ATOM 973 N N . ALA A 1 120 ? -14.070 20.860 97.424 1.00 43.00 120 ALA A N 1
ATOM 974 C CA . ALA A 1 120 ? -14.272 22.314 97.555 1.00 43.00 120 ALA A CA 1
ATOM 975 C C . ALA A 1 120 ? -14.738 22.944 96.218 1.00 43.00 120 ALA A C 1
ATOM 977 O O . ALA A 1 120 ? -14.042 22.896 95.211 1.00 43.00 120 ALA A O 1
ATOM 978 N N . ASP A 1 121 ? -15.941 23.520 96.257 1.00 42.91 121 ASP A N 1
ATOM 979 C CA . ASP A 1 121 ? -16.269 24.906 95.891 1.00 42.91 121 ASP A CA 1
ATOM 980 C C . ASP A 1 121 ? -16.103 25.500 94.462 1.00 42.91 121 ASP A C 1
ATOM 982 O O . ASP A 1 121 ? -15.047 25.990 94.086 1.00 42.91 121 ASP A O 1
ATOM 986 N N . ILE A 1 122 ? -17.268 25.611 93.785 1.00 46.88 122 ILE A N 1
ATOM 987 C CA . ILE A 1 122 ? -17.929 26.781 93.116 1.00 46.88 122 ILE A CA 1
ATOM 988 C C . ILE A 1 122 ? -17.209 27.572 91.955 1.00 46.88 122 ILE A C 1
ATOM 990 O O . ILE A 1 122 ? -16.080 27.269 91.603 1.00 46.88 122 ILE A O 1
ATOM 994 N N . PRO A 1 123 ? -17.872 28.502 91.205 1.00 56.41 123 PRO A N 1
ATOM 995 C CA . PRO A 1 123 ? -18.266 28.319 89.793 1.00 56.41 123 PRO A CA 1
ATOM 996 C C . PRO A 1 123 ? -17.694 29.391 88.821 1.00 56.41 123 PRO A C 1
ATOM 998 O O . PRO A 1 123 ? -17.159 30.406 89.260 1.00 56.41 123 PRO A O 1
ATOM 1001 N N . ARG A 1 124 ? -17.948 29.282 87.501 1.00 41.50 124 ARG A N 1
ATOM 1002 C CA . ARG A 1 124 ? -18.613 30.356 86.711 1.00 41.50 124 ARG A CA 1
ATOM 1003 C C . ARG A 1 124 ? -18.739 30.072 85.211 1.00 41.50 124 ARG A C 1
ATOM 1005 O O . ARG A 1 124 ? -17.783 29.739 84.524 1.00 41.50 124 ARG A O 1
ATOM 1012 N N . ILE A 1 125 ? -19.944 30.369 84.738 1.00 44.75 125 ILE A N 1
ATOM 1013 C CA . ILE A 1 125 ? -20.349 30.654 83.360 1.00 44.75 125 ILE A CA 1
ATOM 1014 C C . ILE A 1 125 ? -19.668 31.947 82.878 1.00 44.75 125 ILE A C 1
ATOM 1016 O O . ILE A 1 125 ? -19.587 32.916 83.641 1.00 44.75 125 ILE A O 1
ATOM 1020 N N . LYS A 1 126 ? -19.290 32.008 81.598 1.00 47.66 126 LYS A N 1
ATOM 1021 C CA . LYS A 1 126 ? -19.328 33.247 80.811 1.00 47.66 126 LYS A CA 1
ATOM 1022 C C . LYS A 1 126 ? -19.970 32.954 79.453 1.00 47.66 126 LYS A C 1
ATOM 1024 O O . LYS A 1 126 ? -19.720 31.899 78.878 1.00 47.66 126 LYS A O 1
ATOM 1029 N N . PHE A 1 127 ? -20.845 33.878 79.074 1.00 53.41 127 PHE A N 1
ATOM 1030 C CA . PHE A 1 127 ? -21.596 33.967 77.827 1.00 53.41 127 PHE A CA 1
ATOM 1031 C C . PHE A 1 127 ? -20.681 34.115 76.612 1.00 53.41 127 PHE A C 1
ATOM 1033 O O . PHE A 1 127 ? -19.589 34.707 76.789 1.00 53.41 127 PHE A O 1
#

Radius of gyration: 41.64 Å; chains: 1; bounding box: 50×47×123 Å

Secondary structure (DSSP, 8-state):
-BPPPHHHHH--EE-SS-EE---TTPPPBEEEEEEEEEEEESSSS-EEEEEEEEEEEES-EEEEE-TTS-EEEEE-SEEEEEEEEEEEE----------------PPP-------------------

Foldseek 3Di:
DADDDPCQAANWDDDPQATEGHNVPQDGKDKDKDKDKDWDDPDPQKIKMKMKIKMKIAQDFDWDQDPVRHTHTGRDGIDMDIDMDMDIGHDPPDDPDDDPDPPPPDDDDDDDDDDDDDDDDDDDDDD

InterPro domains:
  IPR000531 TonB-dependent receptor-like, beta-barrel [PF00593] (3-86)
  IPR036942 TonB-dependent receptor-like, beta-barrel domain superfamily [G3DSA:2.40.170.20] (1-97)

pLDDT: mean 77.33, std 22.17, range [32.44, 97.94]